Protein AF-A0A5B8LT25-F1 (afdb_monomer_lite)

Radius of gyration: 17.23 Å; chains: 1; bounding box: 56×31×41 Å

Secondary structure (DSSP, 8-state):
--PPPP--PPPPPPPPHHHHHHHHHHTTSPPPTT--HHHHHHHHHHHHHHHHH---HHHHHT--GGGEEE-TTS-EEEEE-GGGS--TTPPPEEEEPPHHHHHTTHHHHHHHS--

Foldseek 3Di:
DDDDDDDDDDDDDDDDPVNLVVQQVVLPDDDDPPQDPVNNVLSNPLSVCCVQPVDDSVQVVLDALVQWDQDPVGWIKGWRDCVSDPDPPDDIDIDTDDVVCVVVPVVVVSVPDDD

pLDDT: mean 85.97, std 14.75, range [40.06, 97.19]

Sequence (115 aa):
MKVAVARSGPTRGKFQEEDAQAILKATTLPLGPRASIHFRLVVRWVPWLCAYTGARSGEITQLRKQDIEQHKDGFWILHITPEAGTVKGSMPRTVVLHDHLIEQGFLDFVRKAKR

Structure (mmCIF, N/CA/C/O backbone):
data_AF-A0A5B8LT25-F1
#
_entry.id   AF-A0A5B8LT25-F1
#
loop_
_atom_site.group_PDB
_atom_site.id
_atom_site.type_symbol
_atom_site.label_atom_id
_atom_site.label_alt_id
_atom_site.label_comp_id
_atom_site.label_asym_id
_atom_site.label_entity_id
_atom_site.label_seq_id
_atom_site.pdbx_PDB_ins_code
_atom_site.Cartn_x
_atom_site.Cartn_y
_atom_site.Cartn_z
_atom_site.occupancy
_atom_site.B_iso_or_equiv
_atom_site.auth_seq_id
_atom_site.auth_comp_id
_atom_site.auth_asym_id
_atom_site.auth_atom_id
_atom_site.pdbx_PDB_model_num
ATOM 1 N N . MET A 1 1 ? 45.620 3.670 8.264 1.00 44.19 1 MET A N 1
ATOM 2 C CA . MET A 1 1 ? 44.250 4.220 8.163 1.00 44.19 1 MET A CA 1
ATOM 3 C C . MET A 1 1 ? 43.308 3.234 8.855 1.00 44.19 1 MET A C 1
ATOM 5 O O . MET A 1 1 ? 43.185 2.115 8.379 1.00 44.19 1 MET A O 1
ATOM 9 N N . LYS A 1 2 ? 42.765 3.554 10.040 1.00 40.06 2 LYS A N 1
ATOM 10 C CA . LYS A 1 2 ? 41.856 2.644 10.766 1.00 40.06 2 LYS A CA 1
ATOM 11 C C . LYS A 1 2 ? 40.451 2.801 10.185 1.00 40.06 2 LYS A C 1
ATOM 13 O O . LYS A 1 2 ? 39.795 3.801 10.451 1.00 40.06 2 LYS A O 1
ATOM 18 N N . VAL A 1 3 ? 40.018 1.846 9.368 1.00 52.28 3 VAL A N 1
ATOM 19 C CA . VAL A 1 3 ? 38.628 1.779 8.900 1.00 52.28 3 VAL A CA 1
ATOM 20 C C . VAL A 1 3 ? 37.783 1.218 10.043 1.00 52.28 3 VAL A C 1
ATOM 22 O O . VAL A 1 3 ? 38.099 0.164 10.592 1.00 52.28 3 VAL A O 1
ATOM 25 N N . ALA A 1 4 ? 36.746 1.952 10.444 1.00 49.66 4 ALA A N 1
ATOM 26 C CA . ALA A 1 4 ? 35.819 1.509 11.476 1.00 49.66 4 ALA A CA 1
ATOM 27 C C . ALA A 1 4 ? 35.024 0.297 10.968 1.00 49.66 4 ALA A C 1
ATOM 29 O O . ALA A 1 4 ? 34.279 0.396 9.995 1.00 49.66 4 ALA A O 1
ATOM 30 N N . VAL A 1 5 ? 35.190 -0.849 11.628 1.00 59.62 5 VAL A N 1
ATOM 31 C CA . VAL A 1 5 ? 34.379 -2.044 11.375 1.00 59.62 5 VAL A CA 1
ATOM 32 C C . VAL A 1 5 ? 32.974 -1.787 11.920 1.00 59.62 5 VAL A C 1
ATOM 34 O O . VAL A 1 5 ? 32.810 -1.401 13.080 1.00 59.62 5 VAL A O 1
ATOM 37 N N . ALA A 1 6 ? 31.961 -1.961 11.069 1.00 60.69 6 ALA A N 1
ATOM 38 C CA . ALA A 1 6 ? 30.564 -1.802 11.449 1.00 60.69 6 ALA A CA 1
ATOM 39 C C . ALA A 1 6 ? 30.216 -2.752 12.608 1.00 60.69 6 ALA A C 1
ATOM 41 O O . ALA A 1 6 ? 30.519 -3.944 12.559 1.00 60.69 6 ALA A O 1
ATOM 42 N N . ARG A 1 7 ? 29.573 -2.231 13.660 1.00 54.81 7 ARG A N 1
ATOM 43 C CA . ARG A 1 7 ? 29.086 -3.052 14.775 1.00 54.81 7 ARG A CA 1
ATOM 44 C C . ARG A 1 7 ? 27.966 -3.959 14.261 1.00 54.81 7 ARG A C 1
ATOM 46 O O . ARG A 1 7 ? 26.898 -3.459 13.911 1.00 54.81 7 ARG A O 1
ATOM 53 N N . SER A 1 8 ? 28.189 -5.272 14.234 1.00 53.31 8 SER A N 1
ATOM 54 C CA . SER A 1 8 ? 27.122 -6.242 13.987 1.00 53.31 8 SER A CA 1
ATOM 55 C C . SER A 1 8 ? 26.222 -6.297 15.222 1.00 53.31 8 SER A C 1
ATOM 57 O O . SER A 1 8 ? 26.526 -6.977 16.203 1.00 53.31 8 SER A O 1
ATOM 59 N N . GLY A 1 9 ? 25.133 -5.529 15.204 1.00 61.66 9 GLY A N 1
ATOM 60 C CA . GLY A 1 9 ? 24.021 -5.763 16.124 1.00 61.66 9 GLY A CA 1
ATOM 61 C C . GLY A 1 9 ? 23.435 -7.165 15.903 1.00 61.66 9 GLY A C 1
ATOM 62 O O . GLY A 1 9 ? 23.690 -7.766 14.857 1.00 61.66 9 GLY A O 1
ATOM 63 N N . PRO A 1 10 ? 22.662 -7.704 16.860 1.00 56.25 10 PRO A N 1
ATOM 64 C CA . PRO A 1 10 ? 22.028 -9.001 16.686 1.00 56.25 10 PRO A CA 1
ATOM 65 C C . PRO A 1 10 ? 21.154 -8.965 15.431 1.00 56.25 10 PRO A C 1
ATOM 67 O O . PRO A 1 10 ? 20.217 -8.168 15.328 1.00 56.25 10 PRO A O 1
ATOM 70 N N . THR A 1 11 ? 21.483 -9.811 14.456 1.00 61.09 11 THR A N 1
ATOM 71 C CA . THR A 1 11 ? 20.621 -10.048 13.304 1.00 61.09 11 THR A CA 1
ATOM 72 C C . THR A 1 11 ? 19.305 -10.577 13.860 1.00 61.09 11 THR A C 1
ATOM 74 O O . THR A 1 11 ? 19.297 -11.588 14.564 1.00 61.09 11 THR A O 1
ATOM 77 N N . ARG A 1 12 ? 18.192 -9.875 13.607 1.00 63.78 12 ARG A N 1
ATOM 78 C CA . ARG A 1 12 ? 16.857 -10.412 13.909 1.00 63.78 12 ARG A CA 1
ATOM 79 C C . ARG A 1 12 ? 16.766 -11.814 13.291 1.00 63.78 12 ARG A C 1
ATOM 81 O O . ARG A 1 12 ? 17.339 -12.038 12.225 1.00 63.78 12 ARG A O 1
ATOM 88 N N . GLY A 1 13 ? 16.127 -12.751 13.995 1.00 70.69 13 GLY A N 1
ATOM 89 C CA . GLY A 1 13 ? 16.011 -14.146 13.560 1.00 70.69 13 GLY A CA 1
ATOM 90 C C . GLY A 1 13 ? 15.485 -14.283 12.126 1.00 70.69 13 GLY A C 1
ATOM 91 O O . GLY A 1 13 ? 14.964 -13.331 11.544 1.00 70.69 13 GLY A O 1
ATOM 92 N N . LYS A 1 14 ? 15.645 -15.473 11.536 1.00 83.94 14 LYS A N 1
ATOM 93 C CA . LYS A 1 14 ? 15.141 -15.750 10.183 1.00 83.94 14 LYS A CA 1
ATOM 94 C C . LYS A 1 14 ? 13.636 -15.479 10.137 1.00 83.94 14 LYS A C 1
ATOM 96 O O . LYS A 1 14 ? 12.919 -16.035 10.962 1.00 83.94 14 LYS A O 1
ATOM 101 N N . PHE A 1 15 ? 13.197 -14.677 9.172 1.00 84.12 15 PHE A N 1
ATOM 102 C CA . PHE A 1 15 ? 11.783 -14.395 8.932 1.00 84.12 15 PHE A CA 1
ATOM 103 C C . PHE A 1 15 ? 11.048 -15.698 8.601 1.00 84.12 15 PHE A C 1
ATOM 105 O O . PHE A 1 15 ? 11.476 -16.417 7.694 1.00 84.12 15 PHE A O 1
ATOM 112 N N . GLN A 1 16 ? 10.010 -16.016 9.369 1.00 92.00 16 GLN A N 1
ATOM 113 C CA . GLN A 1 16 ? 9.197 -17.216 9.191 1.00 92.00 16 GLN A CA 1
ATOM 114 C C . GLN A 1 16 ? 7.858 -16.888 8.522 1.00 92.00 16 GLN A C 1
ATOM 116 O O . GLN A 1 16 ? 7.457 -15.728 8.401 1.00 92.00 16 GLN A O 1
ATOM 121 N N . GLU A 1 17 ? 7.146 -17.931 8.108 1.00 90.62 17 GLU A N 1
ATOM 122 C CA . GLU A 1 17 ? 5.801 -17.809 7.543 1.00 90.62 17 GLU A CA 1
ATOM 123 C C . GLU A 1 17 ? 4.822 -17.197 8.561 1.00 90.62 17 GLU A C 1
ATOM 125 O O . GLU A 1 17 ? 4.003 -16.343 8.217 1.00 90.62 17 GLU A O 1
ATOM 130 N N . GLU A 1 18 ? 4.956 -17.544 9.843 1.00 92.81 18 GLU A N 1
ATOM 131 C CA . GLU A 1 18 ? 4.115 -17.007 10.913 1.00 92.81 18 GLU A CA 1
ATOM 132 C C . GLU A 1 18 ? 4.295 -15.492 11.077 1.00 92.81 18 GLU A C 1
ATOM 134 O O . GLU A 1 18 ? 3.330 -14.787 11.381 1.00 92.81 18 GLU A O 1
ATOM 139 N N . ASP A 1 19 ? 5.502 -14.972 10.827 1.00 92.62 19 ASP A N 1
ATOM 140 C CA . ASP A 1 19 ? 5.773 -13.533 10.864 1.00 92.62 19 ASP A CA 1
ATOM 141 C C . ASP A 1 19 ? 5.014 -12.811 9.741 1.00 92.62 19 ASP A C 1
ATOM 143 O O . ASP A 1 19 ? 4.380 -11.775 9.975 1.00 92.62 19 ASP A O 1
ATOM 147 N N . ALA A 1 20 ? 5.035 -13.370 8.525 1.00 92.62 20 ALA A N 1
ATOM 148 C CA . ALA A 1 20 ? 4.309 -12.828 7.379 1.00 92.62 20 ALA A CA 1
ATOM 149 C C . ALA A 1 20 ? 2.801 -12.798 7.651 1.00 92.62 20 ALA A C 1
ATOM 151 O O . ALA A 1 20 ? 2.147 -11.764 7.484 1.00 92.62 20 ALA A O 1
ATOM 152 N N . GLN A 1 21 ? 2.259 -13.912 8.143 1.00 94.75 21 GLN A N 1
ATOM 153 C CA . GLN A 1 21 ? 0.845 -14.034 8.480 1.00 94.75 21 GLN A CA 1
ATOM 154 C C . GLN A 1 21 ? 0.441 -13.077 9.600 1.00 94.75 21 GLN A C 1
ATOM 156 O O . GLN A 1 21 ? -0.598 -12.423 9.496 1.00 94.75 21 GLN A O 1
ATOM 161 N N . ALA A 1 22 ? 1.259 -12.940 10.646 1.00 95.62 22 ALA A N 1
ATOM 162 C CA . ALA A 1 22 ? 1.002 -12.007 11.737 1.00 95.62 22 ALA A CA 1
ATOM 163 C C . ALA A 1 22 ? 0.931 -10.558 11.234 1.00 95.62 22 ALA A C 1
ATOM 165 O O . ALA A 1 22 ? -0.001 -9.829 11.587 1.00 95.62 22 ALA A O 1
ATOM 166 N N . ILE A 1 23 ? 1.863 -10.152 10.365 1.00 94.25 23 ILE A N 1
ATOM 167 C CA . ILE A 1 23 ? 1.879 -8.812 9.765 1.00 94.25 23 ILE A CA 1
ATOM 168 C C . ILE A 1 23 ? 0.636 -8.596 8.899 1.00 94.25 23 ILE A C 1
ATOM 170 O O . ILE A 1 23 ? -0.081 -7.615 9.099 1.00 94.25 23 ILE A O 1
ATOM 174 N N . LEU A 1 24 ? 0.353 -9.505 7.961 1.00 95.19 24 LEU A N 1
ATOM 175 C CA . LEU A 1 24 ? -0.763 -9.355 7.024 1.00 95.19 24 LEU A CA 1
ATOM 176 C C . LEU A 1 24 ? -2.117 -9.394 7.741 1.00 95.19 24 LEU A C 1
ATOM 178 O O . LEU A 1 24 ? -2.985 -8.572 7.445 1.00 95.19 24 LEU A O 1
ATOM 182 N N . LYS A 1 25 ? -2.278 -10.249 8.755 1.00 95.56 25 LYS A N 1
ATOM 183 C CA . LYS A 1 25 ? -3.475 -10.281 9.606 1.00 95.56 25 LYS A CA 1
ATOM 184 C C . LYS A 1 25 ? -3.635 -8.997 10.418 1.00 95.56 25 LYS A C 1
ATOM 186 O O . LYS A 1 25 ? -4.747 -8.497 10.556 1.00 95.56 25 LYS A O 1
ATOM 191 N N . ALA A 1 26 ? -2.549 -8.417 10.926 1.00 95.12 26 ALA A N 1
ATOM 192 C CA . ALA A 1 26 ? -2.621 -7.151 11.653 1.00 95.12 26 ALA A CA 1
ATOM 193 C C . ALA A 1 26 ? -3.142 -5.997 10.777 1.00 95.12 26 ALA A C 1
ATOM 195 O O . ALA A 1 26 ? -3.801 -5.096 11.296 1.00 95.12 26 ALA A O 1
ATOM 196 N N . THR A 1 27 ? -2.930 -6.043 9.454 1.00 95.88 27 THR A N 1
ATOM 197 C CA . THR A 1 27 ? -3.427 -5.006 8.526 1.00 95.88 27 THR A CA 1
ATOM 198 C C . THR A 1 27 ? -4.951 -4.919 8.438 1.00 95.88 27 THR A C 1
ATOM 200 O O . THR A 1 27 ? -5.478 -3.886 8.022 1.00 95.88 27 THR A O 1
ATOM 203 N N . THR A 1 28 ? -5.665 -5.986 8.812 1.00 93.81 28 THR A N 1
ATOM 204 C CA . THR A 1 28 ? -7.132 -6.049 8.756 1.00 93.81 28 THR A CA 1
ATOM 205 C C . THR A 1 28 ? -7.789 -5.741 10.098 1.00 93.81 28 THR A C 1
ATOM 207 O O . THR A 1 28 ? -9.005 -5.575 10.162 1.00 93.81 28 THR A O 1
ATOM 210 N N . LEU A 1 29 ? -7.013 -5.684 11.184 1.00 93.75 29 LEU A N 1
ATOM 211 C CA . LEU A 1 29 ? -7.542 -5.422 12.518 1.00 93.75 29 LEU A CA 1
ATOM 212 C C . LEU A 1 29 ? -7.881 -3.934 12.699 1.00 93.75 29 LEU A C 1
ATOM 214 O O . LEU A 1 29 ? -7.192 -3.058 12.165 1.00 93.75 29 LEU A O 1
ATOM 218 N N . PRO A 1 30 ? -8.925 -3.610 13.484 1.00 90.56 30 PRO A N 1
ATOM 219 C CA . PRO A 1 30 ? -9.257 -2.227 13.775 1.00 90.56 30 PRO A CA 1
ATOM 220 C C . PRO A 1 30 ? -8.136 -1.572 14.588 1.00 90.56 30 PRO A C 1
ATOM 222 O O . PRO A 1 30 ? -7.778 -2.021 15.675 1.00 90.56 30 PRO A O 1
ATOM 225 N N . LEU A 1 31 ? -7.600 -0.464 14.077 1.00 92.12 31 LEU A N 1
ATOM 226 C CA . LEU A 1 31 ? -6.658 0.362 14.829 1.00 92.12 31 LEU A CA 1
ATOM 227 C C . LEU A 1 31 ? -7.391 1.225 15.862 1.00 92.12 31 LEU A C 1
ATOM 229 O O . LEU A 1 31 ? -8.526 1.660 15.633 1.00 92.12 31 LEU A O 1
ATOM 233 N N . GLY A 1 32 ? -6.710 1.526 16.971 1.00 91.56 32 GLY A N 1
ATOM 234 C CA . GLY A 1 32 ? -7.254 2.328 18.069 1.00 91.56 32 GLY A CA 1
ATOM 235 C C . GLY A 1 32 ? -7.793 3.697 17.624 1.00 91.56 32 GLY A C 1
ATOM 236 O O . GLY A 1 32 ? -7.411 4.204 16.568 1.00 91.56 32 GLY A O 1
ATOM 237 N N . PRO A 1 33 ? -8.664 4.339 18.419 1.00 90.50 33 PRO A N 1
ATOM 238 C CA . PRO A 1 33 ? -9.458 5.498 17.991 1.00 90.50 33 PRO A CA 1
ATOM 239 C C . PRO A 1 33 ? -8.619 6.707 17.550 1.00 90.50 33 PRO A C 1
ATOM 241 O O . PRO A 1 33 ? -9.053 7.480 16.705 1.00 90.50 33 PRO A O 1
ATOM 244 N N . ARG A 1 34 ? -7.390 6.841 18.061 1.00 92.62 34 ARG A N 1
ATOM 245 C CA . ARG A 1 34 ? -6.472 7.945 17.734 1.00 92.62 34 ARG A CA 1
ATOM 246 C C . ARG A 1 34 ? -5.750 7.788 16.390 1.00 92.62 34 ARG A C 1
ATOM 248 O O . ARG A 1 34 ? -5.068 8.714 15.963 1.00 92.62 34 ARG A O 1
ATOM 255 N N . ALA A 1 35 ? -5.855 6.634 15.728 1.00 93.06 35 ALA A N 1
ATOM 256 C CA . ALA A 1 35 ? -5.206 6.423 14.439 1.00 93.06 35 ALA A CA 1
ATOM 257 C C . ALA A 1 35 ? -5.888 7.259 13.347 1.00 93.06 35 ALA A C 1
ATOM 259 O O . ALA A 1 35 ? -7.083 7.085 13.078 1.00 93.06 35 ALA A O 1
ATOM 260 N N . SER A 1 36 ? -5.109 8.134 12.703 1.00 94.69 36 SER A N 1
ATOM 261 C CA . SER A 1 36 ? -5.575 8.952 11.582 1.00 94.69 36 SER A CA 1
ATOM 262 C C . SER A 1 36 ? -5.996 8.081 10.398 1.00 94.69 36 SER A C 1
ATOM 264 O O . SER A 1 36 ? -5.538 6.946 10.239 1.00 94.69 36 SER A O 1
ATOM 266 N N . ILE A 1 37 ? -6.852 8.623 9.529 1.00 92.25 37 ILE A N 1
ATOM 267 C CA . ILE A 1 37 ? -7.298 7.912 8.326 1.00 92.25 37 ILE A CA 1
ATOM 268 C C . ILE A 1 37 ? -6.118 7.523 7.426 1.00 92.25 37 ILE A C 1
ATOM 270 O O . ILE A 1 37 ? -6.042 6.386 6.973 1.00 92.25 37 ILE A O 1
ATOM 274 N N . HIS A 1 38 ? -5.148 8.424 7.249 1.00 91.50 38 HIS A N 1
ATOM 275 C CA . HIS A 1 38 ? -3.944 8.156 6.463 1.00 91.50 38 HIS A CA 1
ATOM 276 C C . HIS A 1 38 ? -3.126 7.010 7.055 1.00 91.50 38 HIS A C 1
ATOM 278 O O . HIS A 1 38 ? -2.715 6.115 6.325 1.00 91.50 38 HIS A O 1
ATOM 284 N N . PHE A 1 39 ? -2.946 6.987 8.377 1.00 94.25 39 PHE A N 1
ATOM 285 C CA . PHE A 1 39 ? -2.206 5.912 9.028 1.00 94.25 39 PHE A CA 1
ATOM 286 C C . PHE A 1 39 ? -2.908 4.556 8.879 1.00 94.25 39 PHE A C 1
ATOM 288 O O . PHE A 1 39 ? -2.255 3.554 8.600 1.00 94.25 39 PHE A O 1
ATOM 295 N N . ARG A 1 40 ? -4.244 4.522 8.975 1.00 94.94 40 ARG A N 1
ATOM 296 C CA . ARG A 1 40 ? -5.032 3.302 8.722 1.00 94.94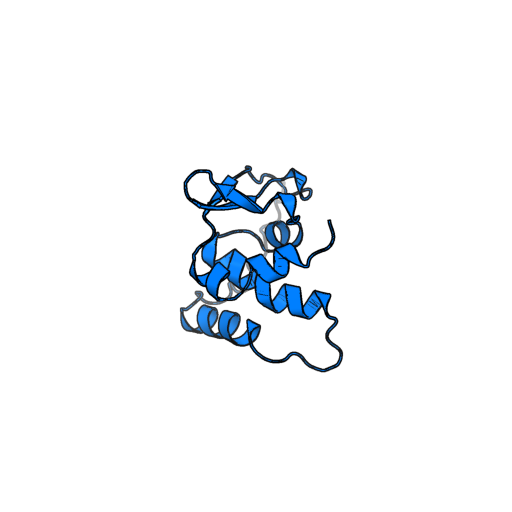 40 ARG A CA 1
ATOM 297 C C . ARG A 1 40 ? -4.837 2.780 7.301 1.00 94.94 40 ARG A C 1
ATOM 299 O O . ARG A 1 40 ? -4.647 1.584 7.122 1.00 94.94 40 ARG A O 1
ATOM 306 N N . LEU A 1 41 ? -4.844 3.668 6.308 1.00 94.19 41 LEU A N 1
ATOM 307 C CA . LEU A 1 41 ? -4.619 3.305 4.907 1.00 94.19 41 LEU A CA 1
ATOM 308 C C . LEU A 1 41 ? -3.197 2.780 4.671 1.00 94.19 41 LEU A C 1
ATOM 310 O O . LEU A 1 41 ? -3.023 1.791 3.966 1.00 94.19 41 LEU A O 1
ATOM 314 N N . VAL A 1 42 ? -2.197 3.398 5.306 1.00 94.56 42 VAL A N 1
ATOM 315 C CA . VAL A 1 42 ? -0.800 2.941 5.257 1.00 94.56 42 VAL A CA 1
ATOM 316 C C . VAL A 1 42 ? -0.673 1.530 5.828 1.00 94.56 42 VAL A C 1
ATOM 318 O O . VAL A 1 42 ? -0.139 0.650 5.158 1.00 94.56 42 VAL A O 1
ATOM 321 N N . VAL A 1 43 ? -1.209 1.288 7.028 1.00 95.69 43 VAL A N 1
ATOM 322 C CA . VAL A 1 43 ? -1.189 -0.041 7.659 1.00 95.69 43 VAL A CA 1
ATOM 323 C C . VAL A 1 43 ? -1.952 -1.066 6.820 1.00 95.69 43 VAL A C 1
ATOM 325 O O . VAL A 1 43 ? -1.517 -2.210 6.723 1.00 95.69 43 VAL A O 1
ATOM 328 N N . ARG A 1 44 ? -3.054 -0.659 6.180 1.00 96.31 44 ARG A N 1
ATOM 329 C CA . ARG A 1 44 ? -3.866 -1.546 5.348 1.00 96.31 44 ARG A CA 1
ATOM 330 C C . ARG A 1 44 ? -3.156 -1.971 4.066 1.00 96.31 44 ARG A C 1
ATOM 332 O O . ARG A 1 44 ? -3.245 -3.141 3.723 1.00 96.31 44 ARG A O 1
ATOM 339 N N . TRP A 1 45 ? -2.502 -1.056 3.349 1.00 96.81 45 TRP A N 1
ATOM 340 C CA . TRP A 1 45 ? -2.061 -1.318 1.972 1.00 96.81 45 TRP A CA 1
ATOM 341 C C . TRP A 1 45 ? -0.561 -1.523 1.802 1.00 96.81 45 TRP A C 1
ATOM 343 O O . TRP A 1 45 ? -0.160 -2.330 0.965 1.00 96.81 45 TRP A O 1
ATOM 353 N N . VAL A 1 46 ? 0.278 -0.841 2.588 1.00 96.25 46 VAL A N 1
ATOM 354 C CA . VAL A 1 46 ? 1.734 -0.902 2.387 1.00 96.25 46 VAL A CA 1
ATOM 355 C C . VAL A 1 46 ? 2.283 -2.323 2.558 1.00 96.25 46 VAL A C 1
ATOM 357 O O . VAL A 1 46 ? 2.993 -2.773 1.658 1.00 96.25 46 VAL A O 1
ATOM 360 N N . PRO A 1 47 ? 1.941 -3.080 3.623 1.00 96.69 47 PRO A N 1
ATOM 361 C CA . PRO A 1 47 ? 2.470 -4.433 3.791 1.00 96.69 47 PRO A CA 1
ATOM 362 C C . PRO A 1 47 ? 2.030 -5.390 2.679 1.00 96.69 47 PRO A C 1
ATOM 364 O O . PRO A 1 47 ? 2.840 -6.177 2.199 1.00 96.69 47 PRO A O 1
ATOM 367 N N . TRP A 1 48 ? 0.778 -5.282 2.226 1.00 96.88 48 TRP A N 1
ATOM 368 C CA . TRP A 1 48 ? 0.236 -6.106 1.144 1.00 96.88 48 TRP A CA 1
ATOM 369 C C . TRP A 1 48 ? 0.935 -5.845 -0.191 1.00 96.88 48 TRP A C 1
ATOM 371 O O . TRP A 1 48 ? 1.343 -6.787 -0.868 1.00 96.88 48 TRP A O 1
ATOM 381 N N . LEU A 1 49 ? 1.132 -4.576 -0.553 1.00 95.94 49 LEU A N 1
ATOM 382 C CA . LEU A 1 49 ? 1.865 -4.220 -1.767 1.00 95.94 49 LEU A CA 1
ATOM 383 C C . LEU A 1 49 ? 3.325 -4.675 -1.688 1.00 95.94 49 LEU A C 1
ATOM 385 O O . LEU A 1 49 ? 3.822 -5.265 -2.644 1.00 95.94 49 LEU A O 1
ATOM 389 N N . CYS A 1 50 ? 4.006 -4.477 -0.555 1.00 94.75 50 CYS A N 1
ATOM 390 C CA . CYS A 1 50 ? 5.364 -4.991 -0.352 1.00 94.75 50 CYS A CA 1
ATOM 391 C C . CYS A 1 50 ? 5.435 -6.518 -0.508 1.00 94.75 50 CYS A C 1
ATOM 393 O O . CYS A 1 50 ? 6.345 -7.006 -1.174 1.00 94.75 50 CYS A O 1
ATOM 395 N N . ALA A 1 51 ? 4.477 -7.257 0.062 1.00 94.75 51 ALA A N 1
ATOM 396 C CA . ALA A 1 51 ? 4.444 -8.717 0.004 1.00 94.75 51 ALA A CA 1
ATOM 397 C C . ALA A 1 51 ? 4.334 -9.245 -1.434 1.00 94.75 51 ALA A C 1
ATOM 399 O O . ALA A 1 51 ? 5.030 -10.189 -1.793 1.00 94.75 51 ALA A O 1
ATOM 400 N N . TYR A 1 52 ? 3.512 -8.606 -2.270 1.00 94.62 52 TYR A N 1
ATOM 401 C CA . TYR A 1 52 ? 3.318 -9.025 -3.660 1.00 94.62 52 TYR A CA 1
ATOM 402 C C . TYR A 1 52 ? 4.399 -8.541 -4.627 1.00 94.62 52 TYR A C 1
ATOM 404 O O . TYR A 1 52 ? 4.678 -9.203 -5.619 1.00 94.62 52 TYR A O 1
ATOM 412 N N . THR A 1 53 ? 4.999 -7.378 -4.373 1.00 92.12 53 THR A N 1
ATOM 413 C CA . THR A 1 53 ? 5.866 -6.706 -5.361 1.00 92.12 53 THR A CA 1
ATOM 414 C C . THR A 1 53 ? 7.349 -6.742 -5.003 1.00 92.12 53 THR A C 1
ATOM 416 O O . THR A 1 53 ? 8.189 -6.347 -5.815 1.00 92.12 53 THR A O 1
ATOM 419 N N . GLY A 1 54 ? 7.687 -7.126 -3.767 1.00 89.94 54 GLY A N 1
ATOM 420 C CA . GLY A 1 54 ? 9.042 -7.006 -3.227 1.00 89.94 54 GLY A CA 1
ATOM 421 C C . GLY A 1 54 ? 9.526 -5.556 -3.091 1.00 89.94 54 GLY A C 1
ATOM 422 O O . GLY A 1 54 ? 10.726 -5.312 -2.960 1.00 89.94 54 GLY A O 1
ATOM 423 N N . ALA A 1 55 ? 8.624 -4.574 -3.167 1.00 89.94 55 ALA A N 1
ATOM 424 C CA . ALA A 1 55 ? 8.981 -3.166 -3.100 1.00 89.94 55 ALA A CA 1
ATOM 425 C C . ALA A 1 55 ? 9.364 -2.705 -1.700 1.00 89.94 55 ALA A C 1
ATOM 427 O O . ALA A 1 55 ? 8.895 -3.224 -0.685 1.00 89.94 55 ALA A O 1
ATOM 428 N N . ARG A 1 56 ? 10.191 -1.659 -1.644 1.00 88.69 56 ARG A N 1
ATOM 429 C CA . ARG A 1 56 ? 10.507 -0.997 -0.377 1.00 88.69 56 ARG A CA 1
ATOM 430 C C . ARG A 1 56 ? 9.285 -0.218 0.092 1.00 88.69 56 ARG A C 1
ATOM 432 O O . ARG A 1 56 ? 8.607 0.411 -0.714 1.00 88.69 56 ARG A O 1
ATOM 439 N N . SER A 1 57 ? 9.055 -0.173 1.402 1.00 89.81 57 SER A N 1
ATOM 440 C CA . SER A 1 57 ? 7.945 0.600 1.976 1.00 89.81 57 SER A CA 1
ATOM 441 C C . SER A 1 57 ? 7.961 2.063 1.526 1.00 89.81 57 SER A C 1
ATOM 443 O O . SER A 1 57 ? 6.913 2.597 1.189 1.00 89.81 57 SER A O 1
ATOM 445 N N . GLY A 1 58 ? 9.149 2.674 1.433 1.00 88.25 58 GLY A N 1
ATOM 446 C CA . GLY A 1 58 ? 9.325 4.035 0.918 1.00 88.25 58 GLY A CA 1
ATOM 447 C C . GLY A 1 58 ? 8.823 4.222 -0.517 1.00 88.25 58 GLY A C 1
ATOM 448 O O . GLY A 1 58 ? 8.136 5.202 -0.786 1.00 88.25 58 GLY A O 1
ATOM 449 N N . GLU A 1 59 ? 9.091 3.256 -1.404 1.00 89.25 59 GLU A N 1
ATOM 450 C CA . GLU A 1 59 ? 8.600 3.267 -2.792 1.00 89.25 59 GLU A CA 1
ATOM 451 C C . GLU A 1 59 ? 7.066 3.215 -2.806 1.00 89.25 59 GLU A C 1
ATOM 453 O O . GLU A 1 59 ? 6.419 4.038 -3.443 1.00 89.25 59 GLU A O 1
ATOM 458 N N . ILE A 1 60 ? 6.477 2.306 -2.022 1.00 92.62 60 ILE A N 1
ATOM 459 C CA . ILE A 1 60 ? 5.021 2.141 -1.944 1.00 92.62 60 ILE A CA 1
ATOM 460 C C . ILE A 1 60 ? 4.324 3.377 -1.363 1.00 92.62 60 ILE A C 1
ATOM 462 O O . ILE A 1 60 ? 3.273 3.782 -1.850 1.00 92.62 60 ILE A O 1
ATOM 466 N N . THR A 1 61 ? 4.896 4.008 -0.334 1.00 91.00 61 THR A N 1
ATOM 467 C CA . THR A 1 61 ? 4.305 5.207 0.286 1.00 91.00 61 THR A CA 1
ATOM 468 C C . THR A 1 61 ? 4.338 6.447 -0.604 1.00 91.00 61 THR A C 1
ATOM 470 O O . THR A 1 61 ? 3.643 7.414 -0.306 1.00 91.00 61 THR A O 1
ATOM 473 N N . GLN A 1 62 ? 5.148 6.434 -1.664 1.00 88.31 62 GLN A N 1
ATOM 474 C CA . GLN A 1 62 ? 5.278 7.540 -2.612 1.00 88.31 62 GLN A CA 1
ATOM 475 C C . GLN A 1 62 ? 4.422 7.354 -3.871 1.00 88.31 62 GLN A C 1
ATOM 477 O O . GLN A 1 62 ? 4.337 8.282 -4.675 1.00 88.31 62 GLN A O 1
ATOM 482 N N . LEU A 1 63 ? 3.776 6.193 -4.030 1.00 91.12 63 LEU A N 1
ATOM 483 C CA . LEU A 1 63 ? 2.918 5.904 -5.174 1.00 91.12 63 LEU A CA 1
ATOM 484 C C . LEU A 1 63 ? 1.797 6.927 -5.317 1.00 91.12 63 LEU A C 1
ATOM 486 O O . LEU A 1 63 ? 1.146 7.336 -4.351 1.00 91.12 63 LEU A O 1
ATOM 490 N N . ARG A 1 64 ? 1.541 7.281 -6.567 1.00 90.88 64 ARG A N 1
ATOM 491 C CA . ARG A 1 64 ? 0.502 8.206 -6.989 1.00 90.88 64 ARG A CA 1
ATOM 492 C C . ARG A 1 64 ? -0.564 7.440 -7.746 1.00 90.88 64 ARG A C 1
ATOM 494 O O . ARG A 1 64 ? -0.347 6.339 -8.241 1.00 90.88 64 ARG A O 1
ATOM 501 N N . LYS A 1 65 ? -1.736 8.051 -7.886 1.00 92.44 65 LYS A N 1
ATOM 502 C CA . LYS A 1 65 ? -2.862 7.431 -8.589 1.00 92.44 65 LYS A CA 1
ATOM 503 C C . LYS A 1 65 ? -2.524 7.064 -10.038 1.00 92.44 65 LYS A C 1
ATOM 505 O O . LYS A 1 65 ? -2.984 6.032 -10.506 1.00 92.44 65 LYS A O 1
ATOM 510 N N . GLN A 1 66 ? -1.739 7.896 -10.726 1.00 91.81 66 GLN A N 1
ATOM 511 C CA . GLN A 1 66 ? -1.318 7.657 -12.110 1.00 91.81 66 GLN A CA 1
ATOM 512 C C . GLN A 1 66 ? -0.306 6.519 -12.270 1.00 91.81 66 GLN A C 1
ATOM 514 O O . GLN A 1 66 ? -0.109 6.058 -13.385 1.00 91.81 66 GLN A O 1
ATOM 519 N N . ASP A 1 67 ? 0.316 6.061 -11.183 1.00 93.25 67 ASP A N 1
ATOM 520 C CA . ASP A 1 67 ? 1.273 4.956 -11.245 1.00 93.25 67 ASP A CA 1
ATOM 521 C C . ASP A 1 67 ? 0.555 3.596 -11.354 1.00 93.25 67 ASP A C 1
ATOM 523 O O . ASP A 1 67 ? 1.204 2.562 -11.497 1.00 93.25 67 ASP A O 1
ATOM 527 N N . ILE A 1 68 ? -0.780 3.578 -11.251 1.00 95.31 68 ILE A N 1
ATOM 528 C CA . ILE A 1 68 ? -1.621 2.387 -11.366 1.00 95.31 68 ILE A CA 1
ATOM 529 C C . ILE A 1 68 ? -2.416 2.503 -12.665 1.00 95.31 68 ILE A C 1
ATOM 531 O O . ILE A 1 68 ? -3.291 3.363 -12.799 1.00 95.31 68 ILE A O 1
ATOM 535 N N . GLU A 1 69 ? -2.139 1.606 -13.604 1.00 95.69 69 GLU A N 1
ATOM 536 C CA . GLU A 1 69 ? -2.713 1.618 -14.949 1.00 95.69 69 GLU A CA 1
ATOM 537 C C . GLU A 1 69 ? -3.362 0.266 -15.270 1.00 95.69 69 GLU A C 1
ATOM 539 O O . GLU A 1 69 ? -2.949 -0.778 -14.765 1.00 95.69 69 GLU A O 1
ATOM 544 N N . GLN A 1 70 ? -4.402 0.276 -16.104 1.00 96.62 70 GLN A N 1
ATOM 545 C CA . GLN A 1 70 ? -4.945 -0.949 -16.677 1.00 96.62 70 GLN A CA 1
ATOM 546 C C . GLN A 1 70 ? -4.259 -1.219 -18.017 1.00 96.62 70 GLN A C 1
ATOM 548 O O . GLN A 1 70 ? -4.350 -0.413 -18.939 1.00 96.62 70 GLN A O 1
ATOM 553 N N . HIS A 1 71 ? -3.592 -2.364 -18.129 1.00 96.25 71 HIS A N 1
ATOM 554 C CA . HIS A 1 71 ? -2.982 -2.809 -19.371 1.00 96.25 71 HIS A CA 1
ATOM 555 C C . HIS A 1 71 ? -4.054 -3.078 -20.436 1.00 96.25 71 HIS A C 1
ATOM 557 O O . HIS A 1 71 ? -5.175 -3.486 -20.125 1.00 96.25 71 HIS A O 1
ATOM 563 N N . LYS A 1 72 ? -3.686 -2.932 -21.713 1.00 95.50 72 LYS A N 1
ATOM 564 C CA . LYS A 1 72 ? -4.566 -3.197 -22.869 1.00 95.50 72 LYS A CA 1
ATOM 565 C C . LYS A 1 72 ? -5.175 -4.606 -22.888 1.00 95.50 72 LYS A C 1
ATOM 567 O O . LYS A 1 72 ? -6.256 -4.794 -23.430 1.00 95.50 72 LYS A O 1
ATOM 572 N N . ASP A 1 73 ? -4.502 -5.567 -22.258 1.00 95.44 73 ASP A N 1
ATOM 573 C CA . ASP A 1 73 ? -4.951 -6.962 -22.162 1.00 95.44 73 ASP A CA 1
ATOM 574 C C . ASP A 1 73 ? -5.836 -7.214 -20.919 1.00 95.44 73 ASP A C 1
ATOM 576 O O . ASP A 1 73 ? -6.160 -8.353 -20.599 1.00 95.44 73 ASP A O 1
ATOM 580 N N . GLY A 1 74 ? -6.223 -6.158 -20.193 1.00 93.62 74 GLY A N 1
ATOM 581 C CA . GLY A 1 74 ? -7.235 -6.189 -19.133 1.00 93.62 74 GLY A CA 1
ATOM 582 C C . GLY A 1 74 ? -6.709 -6.295 -17.699 1.00 93.62 74 GLY A C 1
ATOM 583 O O . GLY A 1 74 ? -7.445 -5.938 -16.775 1.00 93.62 74 GLY A O 1
ATOM 584 N N . PHE A 1 75 ? -5.456 -6.714 -17.491 1.00 94.81 75 PHE A N 1
ATOM 585 C CA . PHE A 1 75 ? -4.836 -6.787 -16.160 1.00 94.81 75 PHE A CA 1
ATOM 586 C C . PHE A 1 75 ? -4.330 -5.424 -15.671 1.00 94.81 75 PHE A C 1
ATOM 588 O O . PHE A 1 75 ? -4.061 -4.524 -16.462 1.00 94.81 75 PHE A O 1
ATOM 595 N N . TRP A 1 76 ? -4.178 -5.26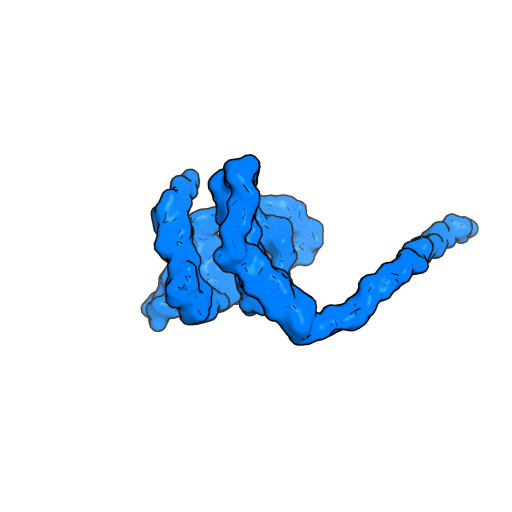4 -14.358 1.00 97.19 76 TRP A N 1
ATOM 596 C CA . TRP A 1 76 ? -3.673 -4.026 -13.760 1.00 97.19 76 TRP A CA 1
ATOM 597 C C . TRP A 1 76 ? -2.166 -4.085 -13.547 1.00 97.19 76 TRP A C 1
ATOM 599 O O . TRP A 1 76 ? -1.611 -5.131 -13.211 1.00 97.19 76 TRP A O 1
ATOM 609 N N . ILE A 1 77 ? -1.505 -2.948 -13.720 1.00 96.31 77 ILE A N 1
ATOM 610 C CA . ILE A 1 77 ? -0.073 -2.777 -13.505 1.00 96.31 77 ILE A CA 1
ATOM 611 C C . ILE A 1 77 ? 0.192 -1.645 -12.523 1.00 96.31 77 ILE A C 1
ATOM 613 O O . ILE A 1 77 ? -0.583 -0.698 -12.392 1.00 96.31 77 ILE A O 1
ATOM 617 N N . LEU A 1 78 ? 1.310 -1.778 -11.822 1.00 95.19 78 LEU A N 1
ATOM 618 C CA . LEU A 1 78 ? 1.856 -0.803 -10.900 1.00 95.19 78 LEU A CA 1
ATOM 619 C C . LEU A 1 78 ? 3.254 -0.403 -11.374 1.00 95.19 78 LEU A C 1
ATOM 621 O O . LEU A 1 78 ? 4.149 -1.246 -11.491 1.00 95.19 78 LEU A O 1
ATOM 625 N N . HIS A 1 79 ? 3.453 0.889 -11.594 1.00 93.31 79 HIS A N 1
ATOM 626 C CA . HIS A 1 79 ? 4.737 1.478 -11.936 1.00 93.31 79 HIS A CA 1
ATOM 627 C C . HIS A 1 79 ? 5.455 1.939 -10.671 1.00 93.31 79 HIS A C 1
ATOM 629 O O . HIS A 1 79 ? 5.008 2.832 -9.959 1.00 93.31 79 HIS A O 1
ATOM 635 N N . ILE A 1 80 ? 6.602 1.333 -10.386 1.00 89.06 80 ILE A N 1
ATOM 636 C CA . ILE A 1 80 ? 7.478 1.756 -9.297 1.00 89.06 80 ILE A CA 1
ATOM 637 C C . ILE A 1 80 ? 8.605 2.556 -9.932 1.00 89.06 80 ILE A C 1
ATOM 639 O O . ILE A 1 80 ? 9.558 1.980 -10.464 1.00 89.06 80 ILE A O 1
ATOM 643 N N . THR A 1 81 ? 8.483 3.882 -9.904 1.00 82.38 81 THR A N 1
ATOM 644 C CA . THR A 1 81 ? 9.450 4.797 -10.516 1.00 82.38 81 THR A CA 1
ATOM 645 C C . THR A 1 81 ? 10.161 5.645 -9.452 1.00 82.38 81 THR A C 1
ATOM 647 O O . THR A 1 81 ? 9.570 5.998 -8.429 1.00 82.38 81 THR A O 1
ATOM 650 N N . PRO A 1 82 ? 11.432 6.028 -9.678 1.00 68.94 82 PRO A N 1
ATOM 651 C CA . PRO A 1 82 ? 12.140 6.985 -8.819 1.00 68.94 82 PRO A CA 1
ATOM 652 C C . PRO A 1 82 ? 11.543 8.398 -8.866 1.00 68.94 82 PRO A C 1
ATOM 654 O O . PRO A 1 82 ? 11.905 9.262 -8.075 1.00 68.94 82 PRO A O 1
ATOM 657 N N . GLU A 1 83 ? 10.641 8.663 -9.808 1.00 63.25 83 GLU A N 1
ATOM 658 C CA . GLU A 1 83 ? 9.990 9.963 -9.973 1.00 63.25 83 GLU A CA 1
ATOM 659 C C . GLU A 1 83 ? 9.034 10.265 -8.820 1.00 63.25 83 GLU A C 1
ATOM 661 O O . GLU A 1 83 ? 8.760 11.434 -8.545 1.00 63.25 83 GLU A O 1
ATOM 666 N N . ALA A 1 84 ? 8.563 9.225 -8.125 1.00 60.12 84 ALA A N 1
ATOM 667 C CA . ALA A 1 84 ? 7.749 9.301 -6.920 1.00 60.12 84 ALA A CA 1
ATOM 668 C C . ALA A 1 84 ? 8.518 9.891 -5.713 1.00 60.12 84 ALA A C 1
ATOM 670 O O . ALA A 1 84 ? 7.908 10.522 -4.846 1.00 60.12 84 ALA A O 1
ATOM 671 N N . GLY A 1 85 ? 9.855 9.786 -5.703 1.00 59.00 85 GLY A N 1
ATOM 672 C CA . GLY A 1 85 ? 10.740 10.405 -4.717 1.00 59.00 85 GLY A CA 1
ATOM 673 C C . GLY A 1 85 ? 12.179 9.879 -4.773 1.00 59.00 85 GLY A C 1
ATOM 674 O O . GLY A 1 85 ? 12.470 8.836 -5.352 1.00 59.00 85 GLY A O 1
ATOM 675 N N . THR A 1 86 ? 13.115 10.605 -4.154 1.00 55.72 86 THR A N 1
ATOM 676 C CA . THR A 1 86 ? 14.551 10.284 -4.204 1.00 55.72 86 THR A CA 1
ATOM 677 C C . THR A 1 86 ? 14.865 8.968 -3.486 1.00 55.72 86 THR A C 1
ATOM 679 O O . THR A 1 86 ? 15.128 8.946 -2.284 1.00 55.72 86 THR A O 1
ATOM 682 N N . VAL A 1 87 ? 14.887 7.856 -4.223 1.00 56.59 87 VAL A N 1
ATOM 683 C CA . VAL A 1 87 ? 15.353 6.557 -3.722 1.00 56.59 87 VAL A CA 1
ATOM 684 C C . VAL A 1 87 ? 16.734 6.275 -4.303 1.00 56.59 87 VAL A C 1
ATOM 686 O O . VAL A 1 87 ? 16.917 6.179 -5.515 1.00 56.59 87 VAL A O 1
ATOM 689 N N . LYS A 1 88 ? 17.738 6.146 -3.430 1.00 54.69 88 LYS A N 1
ATOM 690 C CA . LYS A 1 88 ? 19.129 5.895 -3.825 1.00 54.69 88 LYS A CA 1
ATOM 691 C C . LYS A 1 88 ? 19.236 4.588 -4.624 1.00 54.69 88 LYS A C 1
ATOM 693 O O . LYS A 1 88 ? 19.102 3.509 -4.055 1.00 54.69 88 LYS A O 1
ATOM 698 N N . GLY A 1 89 ? 19.515 4.702 -5.924 1.00 61.28 89 GLY A N 1
ATOM 699 C CA . GLY A 1 89 ? 19.853 3.576 -6.800 1.00 61.28 89 GLY A CA 1
ATOM 700 C C . GLY A 1 89 ? 18.699 2.633 -7.154 1.00 61.28 89 GLY A C 1
ATOM 701 O O . GLY A 1 89 ? 18.964 1.478 -7.476 1.00 61.28 89 GLY A O 1
ATOM 702 N N . SER A 1 90 ? 17.436 3.070 -7.073 1.00 64.81 90 SER A N 1
ATOM 703 C CA . SER A 1 90 ? 16.312 2.224 -7.502 1.00 64.81 90 SER A CA 1
ATOM 704 C C . SER A 1 90 ? 16.126 2.304 -9.019 1.00 64.81 90 SER A C 1
ATOM 706 O O . SER A 1 90 ? 16.034 3.398 -9.573 1.00 64.81 90 SER A O 1
ATOM 708 N N . MET A 1 91 ? 16.091 1.152 -9.694 1.00 76.19 91 MET A N 1
ATOM 709 C CA . MET A 1 91 ? 15.742 1.076 -11.114 1.00 76.19 91 MET A CA 1
ATOM 710 C C . MET A 1 91 ? 14.214 1.061 -11.257 1.00 76.19 91 MET A C 1
ATOM 712 O O . MET A 1 91 ? 13.553 0.333 -10.504 1.00 76.19 91 MET A O 1
ATOM 716 N N . PRO A 1 92 ? 13.647 1.837 -12.199 1.00 85.75 92 PRO A N 1
ATOM 717 C CA . PRO A 1 92 ? 12.218 1.803 -12.461 1.00 85.75 92 PRO A CA 1
ATOM 718 C C . PRO A 1 92 ? 11.797 0.396 -12.885 1.00 85.75 92 PRO A C 1
ATOM 720 O O . PRO A 1 92 ? 12.505 -0.275 -13.638 1.00 85.75 92 PRO A O 1
ATOM 723 N N . ARG A 1 93 ? 10.642 -0.053 -12.396 1.00 88.81 93 ARG A N 1
ATOM 724 C CA . ARG A 1 93 ? 10.072 -1.352 -12.763 1.00 88.81 93 ARG A CA 1
ATOM 725 C C . ARG A 1 93 ? 8.556 -1.296 -12.799 1.00 88.81 93 ARG A C 1
ATOM 727 O O . ARG A 1 93 ? 7.936 -0.563 -12.033 1.00 88.81 93 ARG A O 1
ATOM 734 N N . THR A 1 94 ? 7.982 -2.126 -13.655 1.00 92.88 94 THR A N 1
ATOM 735 C CA 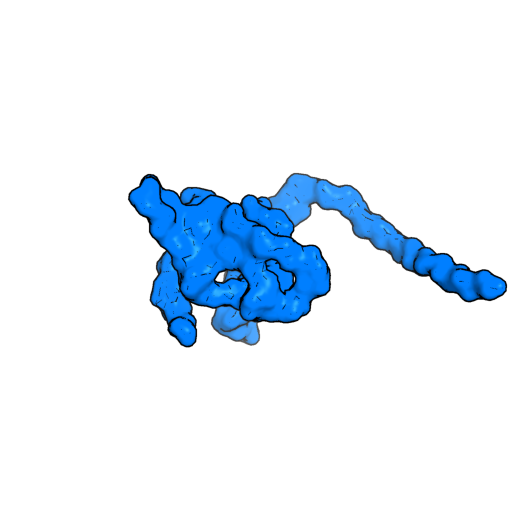. THR A 1 94 ? 6.538 -2.333 -13.753 1.00 92.88 94 THR A CA 1
ATOM 736 C C . THR A 1 94 ? 6.226 -3.725 -13.238 1.00 92.88 94 THR A C 1
ATOM 738 O O . THR A 1 94 ? 6.879 -4.691 -13.633 1.00 92.88 94 THR A O 1
ATOM 741 N N . VAL A 1 95 ? 5.246 -3.828 -12.348 1.00 93.94 95 VAL A N 1
ATOM 742 C CA . VAL A 1 95 ? 4.795 -5.099 -11.775 1.00 93.94 95 VAL A CA 1
ATOM 743 C C . VAL A 1 95 ? 3.305 -5.272 -12.024 1.00 93.94 95 VAL A C 1
ATOM 745 O O . VAL A 1 95 ? 2.554 -4.299 -12.026 1.00 93.94 95 VAL A O 1
ATOM 748 N N . VAL A 1 96 ? 2.871 -6.510 -12.246 1.00 95.94 96 VAL A N 1
ATOM 749 C CA . VAL A 1 96 ? 1.444 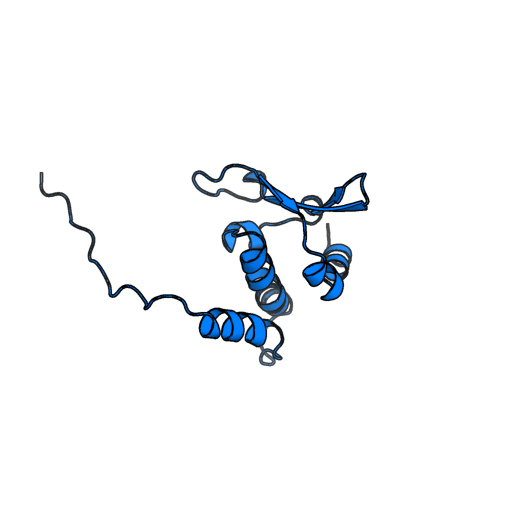-6.826 -12.357 1.00 95.94 96 VAL A CA 1
ATOM 750 C C . VAL A 1 96 ? 0.816 -6.738 -10.969 1.00 95.94 96 VAL A C 1
ATOM 752 O O . VAL A 1 96 ? 1.386 -7.210 -9.983 1.00 95.94 96 VAL A O 1
ATOM 755 N N . LEU A 1 97 ? -0.356 -6.117 -10.883 1.00 96.12 97 LEU A N 1
ATOM 756 C CA . LEU A 1 97 ? -1.160 -6.116 -9.673 1.00 96.12 97 LEU A CA 1
ATOM 757 C C . LEU A 1 97 ? -1.927 -7.439 -9.599 1.00 96.12 97 LEU A C 1
ATOM 759 O O . LEU A 1 97 ? -2.736 -7.740 -10.471 1.00 96.12 97 LEU A O 1
ATOM 763 N N . HIS A 1 98 ? -1.674 -8.222 -8.555 1.00 95.75 98 HIS A N 1
ATOM 764 C CA . HIS A 1 98 ? -2.346 -9.504 -8.360 1.00 95.75 98 HIS A CA 1
ATOM 765 C C . HIS A 1 98 ? -3.842 -9.336 -8.066 1.00 95.75 98 HIS A C 1
ATOM 767 O O . HIS A 1 98 ? -4.227 -8.460 -7.286 1.00 95.75 98 HIS A O 1
ATOM 773 N N . ASP A 1 99 ? -4.661 -10.246 -8.599 1.00 95.38 99 ASP A N 1
ATOM 774 C CA . ASP A 1 99 ? -6.123 -10.244 -8.443 1.00 95.38 99 ASP A CA 1
ATOM 775 C C . ASP A 1 99 ? -6.566 -10.217 -6.977 1.00 95.38 99 ASP A C 1
ATOM 777 O O . ASP A 1 99 ? -7.502 -9.504 -6.628 1.00 95.38 99 ASP A O 1
ATOM 781 N N . HIS A 1 100 ? -5.820 -10.866 -6.080 1.00 96.12 100 HIS A N 1
ATOM 782 C CA . HIS A 1 100 ? -6.118 -10.832 -4.647 1.00 96.12 100 HIS A CA 1
ATOM 783 C C . HIS A 1 100 ? -6.118 -9.407 -4.056 1.00 96.12 100 HIS A C 1
ATOM 785 O O . HIS A 1 100 ? -6.886 -9.105 -3.146 1.00 96.12 100 HIS A O 1
ATOM 791 N N . LEU A 1 101 ? -5.290 -8.488 -4.566 1.00 96.25 101 LEU A N 1
ATOM 792 C CA . LEU A 1 101 ? -5.322 -7.083 -4.136 1.00 96.25 101 LEU A CA 1
ATOM 793 C C . LEU A 1 101 ? -6.553 -6.353 -4.680 1.00 96.25 101 LEU A C 1
ATOM 795 O O . LEU A 1 101 ? -7.102 -5.473 -4.009 1.00 96.25 101 LEU A O 1
ATOM 799 N N . ILE A 1 102 ? -6.990 -6.722 -5.883 1.00 95.69 102 ILE A N 1
ATOM 800 C CA . ILE A 1 102 ? -8.196 -6.187 -6.516 1.00 95.69 102 ILE A CA 1
ATOM 801 C C . ILE A 1 102 ? -9.428 -6.627 -5.720 1.00 95.69 102 ILE A C 1
ATOM 803 O O . ILE A 1 102 ? -10.220 -5.774 -5.325 1.00 95.69 102 ILE A O 1
ATOM 807 N N . GLU A 1 103 ? -9.533 -7.918 -5.402 1.00 96.69 103 GLU A N 1
ATOM 808 C CA . GLU A 1 103 ? -10.592 -8.504 -4.567 1.00 96.69 103 GLU A CA 1
ATOM 809 C C . GLU A 1 103 ? -10.661 -7.863 -3.177 1.00 96.69 103 GLU A C 1
ATOM 811 O O . GLU A 1 103 ? -11.740 -7.602 -2.650 1.00 96.69 103 GLU A O 1
ATOM 816 N N . GLN A 1 104 ? -9.505 -7.532 -2.594 1.00 95.31 104 GLN A N 1
ATOM 817 C CA . GLN A 1 104 ? -9.427 -6.822 -1.318 1.00 95.31 104 GLN A CA 1
ATOM 818 C C . GLN A 1 104 ? -9.879 -5.350 -1.386 1.00 95.31 104 GLN A C 1
ATOM 820 O O . GLN A 1 104 ? -9.962 -4.695 -0.341 1.00 95.31 104 GLN A O 1
ATOM 825 N N . GLY A 1 105 ? -10.156 -4.818 -2.582 1.00 96.44 105 GLY A N 1
ATOM 826 C CA . GLY A 1 105 ? -10.661 -3.463 -2.805 1.00 96.44 105 GLY A CA 1
ATOM 827 C C . GLY A 1 105 ? -9.579 -2.405 -3.043 1.00 96.44 105 GLY A C 1
ATOM 828 O O . GLY A 1 105 ? -9.840 -1.213 -2.855 1.00 96.44 105 GLY A O 1
ATOM 829 N N . PHE A 1 106 ? -8.359 -2.794 -3.440 1.00 96.62 106 PHE A N 1
ATOM 830 C CA . PHE A 1 106 ? -7.262 -1.836 -3.638 1.00 96.62 106 PHE A CA 1
ATOM 831 C C . PHE A 1 106 ? -7.585 -0.798 -4.718 1.00 96.62 106 PHE A C 1
ATOM 833 O O . PHE A 1 106 ? -7.378 0.399 -4.516 1.00 96.62 106 PHE A O 1
ATO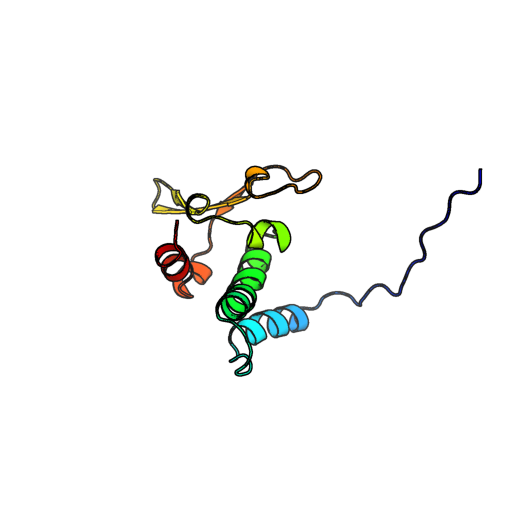M 840 N N . LEU A 1 107 ? -8.161 -1.228 -5.844 1.00 96.00 107 LEU A N 1
ATOM 841 C CA . LEU A 1 107 ? -8.517 -0.316 -6.933 1.00 96.00 107 LEU A CA 1
ATOM 842 C C . LEU A 1 107 ? -9.594 0.690 -6.521 1.00 96.00 107 LEU A C 1
ATOM 844 O O . LEU A 1 107 ? -9.543 1.849 -6.930 1.00 96.00 107 LEU A O 1
ATOM 848 N N . ASP A 1 108 ? -10.538 0.292 -5.671 1.00 95.94 108 ASP A N 1
ATOM 849 C CA . ASP A 1 108 ? -11.562 1.205 -5.163 1.00 95.94 108 ASP A CA 1
ATOM 850 C C . ASP A 1 108 ? -10.971 2.245 -4.214 1.00 95.94 108 ASP A C 1
ATOM 852 O O . ASP A 1 108 ? -11.376 3.411 -4.234 1.00 95.94 108 ASP A O 1
ATOM 856 N N . PHE A 1 109 ? -9.969 1.855 -3.423 1.00 94.81 109 PHE A N 1
ATOM 857 C CA . PHE A 1 109 ? -9.163 2.794 -2.654 1.00 94.81 109 PHE A CA 1
ATOM 858 C C . PHE A 1 109 ? -8.439 3.798 -3.571 1.00 94.81 109 PHE A C 1
ATOM 860 O O . PHE A 1 109 ? -8.581 5.008 -3.373 1.00 94.81 109 PHE A O 1
ATOM 867 N N . VAL A 1 110 ? -7.743 3.326 -4.612 1.00 94.88 110 VAL A N 1
ATOM 868 C CA . VAL A 1 110 ? -7.021 4.180 -5.577 1.00 94.88 110 VAL A CA 1
ATOM 869 C C . VAL A 1 110 ? -7.974 5.135 -6.308 1.00 94.88 110 VAL A C 1
ATOM 871 O O . VAL A 1 110 ? -7.679 6.318 -6.488 1.00 94.88 110 VAL A O 1
ATOM 874 N N . ARG A 1 111 ? -9.168 4.669 -6.690 1.00 93.94 111 ARG A N 1
ATOM 875 C CA . ARG A 1 111 ? -10.191 5.496 -7.351 1.00 93.94 111 ARG A CA 1
ATOM 876 C C . ARG A 1 111 ? -10.690 6.632 -6.459 1.00 93.94 111 ARG A C 1
ATOM 878 O O . ARG A 1 111 ? -10.878 7.736 -6.973 1.00 93.94 111 ARG A O 1
ATOM 885 N N . LYS A 1 112 ? -10.854 6.383 -5.155 1.00 92.56 112 LYS A N 1
ATOM 886 C CA . LYS A 1 112 ? -11.283 7.377 -4.152 1.00 92.56 112 LYS A CA 1
ATOM 887 C C . LYS A 1 112 ? -10.181 8.367 -3.767 1.00 92.56 112 LYS A C 1
ATOM 889 O O . LYS A 1 112 ? -10.494 9.436 -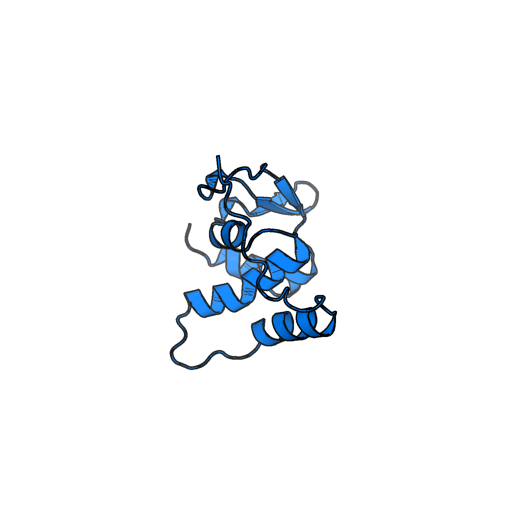3.245 1.00 92.56 112 LYS A O 1
ATOM 894 N N . ALA A 1 113 ? -8.912 8.036 -4.010 1.00 88.00 113 ALA A N 1
ATOM 895 C CA . ALA A 1 113 ? -7.807 8.949 -3.754 1.00 88.00 113 ALA A CA 1
ATOM 896 C C . ALA A 1 113 ? -7.927 10.214 -4.623 1.00 88.00 113 ALA A C 1
ATOM 898 O O . ALA A 1 113 ? -8.285 10.155 -5.810 1.00 88.00 113 ALA A O 1
ATOM 899 N N . LYS A 1 114 ? -7.626 11.364 -4.005 1.00 79.25 114 LYS A N 1
ATOM 900 C CA . LYS A 1 114 ? -7.484 12.643 -4.711 1.00 79.25 114 LYS A CA 1
ATOM 901 C C . LYS A 1 114 ? -6.294 12.544 -5.676 1.00 79.25 114 LYS A C 1
ATOM 903 O O . LYS A 1 114 ? -5.353 11.804 -5.395 1.00 79.25 114 LYS A O 1
ATOM 908 N N . ARG A 1 115 ? -6.405 13.219 -6.825 1.00 60.47 115 ARG A N 1
ATOM 909 C CA . ARG A 1 115 ? -5.313 13.324 -7.803 1.00 60.47 115 ARG A CA 1
ATOM 910 C C . ARG A 1 115 ? -4.098 14.006 -7.191 1.00 60.47 115 ARG A C 1
ATOM 912 O O . ARG A 1 115 ? -4.318 14.918 -6.363 1.00 60.47 115 ARG A O 1
#

InterPro domains:
  IPR011010 DNA breaking-rejoining enzyme, catalytic core [SSF56349] (17-103)
  IPR013762 Integrase-like, catalytic domain superfamily [G3DSA:1.10.443.10] (12-114)

Organism: NCBI:txid400770